Protein AF-A0A538JFB5-F1 (afdb_monomer)

Sequence (116 aa):
MTAVLLQLRTDFRAAGKVPETSKALRSMKTSLDRAVSRLALVRPPAQAASLHRSLVGDVRDYARQVDLVRASVDYGDVGTIASHLREITAPRAINRTLDRLAAKGYEIPVRVAGVR

Secondary structure (DSSP, 8-state):
-HHHHHHHHHHHHH---HHHHHHHHHHHHHHHHHHHHHHHT----GGGHHHHHHHHHHHHHHHHHHHHHHHHHHHT-HHHHHHHHHH--HHHHHHHHHHHHHTTT-------PPP-

Nearest PDB structures (foldseek):
  5abh-assembly2_B  TM=5.391E-01  e=1.363E+00  Bacteroides thetaiotaomicron
  2w67-assembly2_B  TM=4.853E-01  e=1.230E+00  Bacteroides thetaiotaomicron VPI-5482
  2v0o-assembly2_C  TM=2.901E-01  e=3.812E+00  Homo sapiens

Mean predicted aligned error: 8.65 Å

Foldseek 3Di:
DLCLLVVVLVCLVPDLPLPVNLVVLVVVLVVLVVVLVVLVPDDDDPVCPVLSVQLSVLSNVLSVLSVQLSVCSVVSPSVSNVVSSVVNCSQVSNQVSVVVCVVVVDDDPDHRDDHD

Solvent-accessible surface area (backbone atoms only — not comparable to full-atom values): 6414 Å² total; per-residue (Å²): 106,41,62,57,61,53,45,47,59,48,41,66,75,69,45,95,63,48,68,66,50,36,53,52,36,51,54,49,29,53,52,34,51,52,47,32,58,56,53,73,70,56,84,62,58,79,97,42,40,67,53,50,53,49,40,43,48,28,43,48,53,35,27,50,52,40,47,52,34,30,52,26,45,76,70,65,39,65,68,58,31,54,50,49,62,70,65,58,50,30,38,56,48,36,42,52,44,50,51,60,40,42,76,72,72,44,91,66,102,73,80,57,62,46,80,130

pLDDT: mean 76.62, std 13.98, range [35.69, 91.69]

Structure (mmCIF, N/CA/C/O backbone):
data_AF-A0A538JFB5-F1
#
_entry.id   AF-A0A538JFB5-F1
#
loop_
_atom_site.group_PDB
_atom_site.id
_atom_site.type_symbol
_atom_site.label_atom_id
_atom_site.label_alt_id
_atom_site.label_comp_id
_atom_site.label_asym_id
_atom_site.label_entity_id
_atom_site.label_seq_id
_atom_site.pdbx_PDB_ins_code
_atom_site.Cartn_x
_atom_site.Cartn_y
_atom_site.Cartn_z
_atom_site.occupancy
_atom_site.B_iso_or_equiv
_atom_site.auth_seq_id
_atom_site.auth_comp_id
_atom_site.auth_asym_id
_atom_site.auth_atom_id
_atom_site.pdbx_PDB_model_num
ATOM 1 N N . MET A 1 1 ? 8.106 9.862 0.268 1.00 47.78 1 MET A N 1
ATOM 2 C CA . MET A 1 1 ? 7.785 8.542 -0.334 1.00 47.78 1 MET A CA 1
ATOM 3 C C . MET A 1 1 ? 7.210 8.650 -1.752 1.00 47.78 1 MET A C 1
ATOM 5 O O . MET A 1 1 ? 7.496 7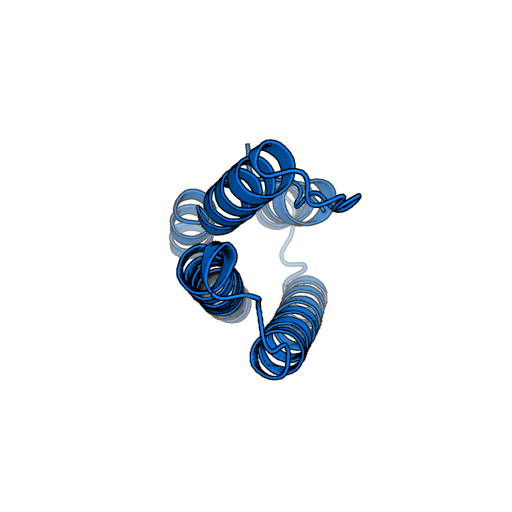.781 -2.559 1.00 47.78 1 MET A O 1
ATOM 9 N N . THR A 1 2 ? 6.509 9.741 -2.099 1.00 46.19 2 THR A N 1
ATOM 10 C CA . THR A 1 2 ? 6.170 10.149 -3.484 1.00 46.19 2 THR A CA 1
ATOM 11 C C . THR A 1 2 ? 7.388 10.254 -4.393 1.00 46.19 2 THR A C 1
ATOM 13 O O . THR A 1 2 ? 7.312 9.868 -5.551 1.00 46.19 2 THR A O 1
ATOM 16 N N . ALA A 1 3 ? 8.513 10.724 -3.846 1.00 54.56 3 ALA A N 1
ATOM 17 C CA . ALA A 1 3 ? 9.763 10.850 -4.581 1.00 54.56 3 ALA A CA 1
ATOM 18 C C . ALA A 1 3 ? 10.204 9.517 -5.192 1.00 54.56 3 ALA A C 1
ATOM 20 O O . ALA A 1 3 ? 10.541 9.506 -6.355 1.00 54.56 3 ALA A O 1
ATOM 21 N N . VAL A 1 4 ? 10.104 8.390 -4.480 1.00 51.28 4 VAL A N 1
ATOM 22 C CA . VAL A 1 4 ? 10.602 7.101 -4.987 1.00 51.28 4 VAL A CA 1
ATOM 23 C C . VAL A 1 4 ? 9.776 6.610 -6.174 1.00 51.28 4 VAL A C 1
ATOM 25 O O . VAL A 1 4 ? 10.355 6.273 -7.188 1.00 51.28 4 VAL A O 1
ATOM 28 N N . LEU A 1 5 ? 8.440 6.628 -6.121 1.00 53.78 5 LEU A N 1
ATOM 29 C CA . LEU A 1 5 ? 7.603 6.153 -7.239 1.00 53.78 5 LEU A CA 1
ATOM 30 C C . LEU A 1 5 ? 7.610 7.107 -8.449 1.00 53.78 5 LEU A C 1
ATOM 32 O O . LEU A 1 5 ? 7.561 6.650 -9.591 1.00 53.78 5 LEU A O 1
ATOM 36 N N . LEU A 1 6 ? 7.718 8.424 -8.225 1.00 56.69 6 LEU A N 1
ATOM 37 C CA . LEU A 1 6 ? 7.916 9.387 -9.317 1.00 56.69 6 LEU A CA 1
ATOM 38 C C . LEU A 1 6 ? 9.316 9.274 -9.929 1.00 56.69 6 LEU A C 1
ATOM 40 O O . LEU A 1 6 ? 9.449 9.317 -11.151 1.00 56.69 6 LEU A O 1
ATOM 44 N N . GLN A 1 7 ? 10.339 9.119 -9.086 1.00 56.50 7 GLN A N 1
ATOM 45 C CA . GLN A 1 7 ? 11.717 8.881 -9.500 1.00 56.50 7 GLN A CA 1
ATOM 46 C C . GLN A 1 7 ? 11.780 7.582 -10.294 1.00 56.50 7 GLN A C 1
ATOM 48 O O . GLN A 1 7 ? 12.292 7.602 -11.392 1.00 56.50 7 GLN A O 1
ATOM 53 N N . LEU A 1 8 ? 11.111 6.516 -9.849 1.00 55.38 8 LEU A N 1
ATOM 54 C CA . LEU A 1 8 ? 10.994 5.251 -10.573 1.00 55.38 8 LEU A CA 1
ATOM 55 C C . LEU A 1 8 ? 10.397 5.429 -11.964 1.00 55.38 8 LEU A C 1
ATOM 57 O O . LEU A 1 8 ? 10.983 4.982 -12.940 1.00 55.38 8 LEU A O 1
ATOM 61 N N . ARG A 1 9 ? 9.270 6.139 -12.089 1.00 57.53 9 ARG A N 1
ATOM 62 C CA . ARG A 1 9 ? 8.683 6.453 -13.404 1.00 57.53 9 ARG A CA 1
ATOM 63 C C . ARG A 1 9 ? 9.665 7.207 -14.311 1.00 57.53 9 ARG A C 1
ATOM 65 O O . ARG A 1 9 ? 9.636 7.037 -15.528 1.00 57.53 9 ARG A O 1
ATOM 72 N N . THR A 1 10 ? 10.486 8.068 -13.721 1.00 57.12 10 THR A N 1
ATOM 73 C CA . THR A 1 10 ? 11.447 8.921 -14.431 1.00 57.12 10 THR A CA 1
ATOM 74 C C . THR A 1 10 ? 12.706 8.138 -14.812 1.00 57.12 10 THR A C 1
ATOM 76 O O . THR A 1 10 ? 13.126 8.202 -15.961 1.00 57.12 10 THR A O 1
ATOM 79 N N . ASP A 1 11 ? 13.227 7.316 -13.905 1.00 53.72 11 ASP A N 1
ATOM 80 C CA . ASP A 1 11 ? 14.371 6.427 -14.083 1.00 53.72 11 ASP A CA 1
ATOM 81 C C . ASP A 1 11 ? 14.050 5.330 -15.110 1.00 53.72 11 ASP A C 1
ATOM 83 O O . ASP A 1 11 ? 14.873 5.072 -15.980 1.00 53.72 11 ASP A O 1
ATOM 87 N N . PHE A 1 12 ? 12.830 4.772 -15.113 1.00 56.06 12 PHE A N 1
ATOM 88 C CA . PHE A 1 12 ? 12.371 3.840 -16.157 1.00 56.06 12 PHE A CA 1
ATOM 89 C C . PHE A 1 12 ? 12.277 4.478 -17.537 1.00 56.06 12 PHE A C 1
ATOM 91 O O . PHE A 1 12 ? 12.574 3.828 -18.536 1.00 56.06 12 PHE A O 1
ATOM 98 N N . ARG A 1 13 ? 11.866 5.749 -17.607 1.00 52.69 13 ARG A N 1
ATOM 99 C CA . ARG A 1 13 ? 11.909 6.510 -18.860 1.00 52.69 13 ARG A CA 1
ATOM 100 C C . ARG A 1 13 ? 13.339 6.815 -19.305 1.00 52.69 13 ARG A C 1
ATOM 102 O O . ARG A 1 13 ? 13.541 7.031 -20.494 1.00 52.69 13 ARG A O 1
ATOM 109 N N . ALA A 1 14 ? 14.289 6.882 -18.372 1.00 46.28 14 ALA A N 1
ATOM 110 C CA . ALA A 1 14 ? 15.628 7.403 -18.616 1.00 46.28 14 ALA A CA 1
ATOM 111 C C . ALA A 1 14 ? 16.699 6.326 -18.844 1.00 46.28 14 ALA A C 1
ATOM 113 O O . ALA A 1 14 ? 17.627 6.569 -19.608 1.00 46.28 14 ALA A O 1
ATOM 114 N N . ALA A 1 15 ? 16.638 5.164 -18.191 1.00 41.94 15 ALA A N 1
ATOM 115 C CA . ALA A 1 15 ? 17.740 4.208 -18.239 1.00 41.94 15 ALA A CA 1
ATOM 116 C C . ALA A 1 15 ? 17.345 2.844 -17.669 1.00 41.94 15 ALA A C 1
ATOM 118 O O . ALA A 1 15 ? 16.700 2.760 -16.630 1.00 41.94 15 ALA A O 1
ATOM 119 N N . GLY A 1 16 ? 17.862 1.767 -18.257 1.00 47.78 16 GLY A N 1
ATOM 120 C CA . GLY A 1 16 ? 17.912 0.434 -17.656 1.00 47.78 16 GLY A CA 1
ATOM 121 C C . GLY A 1 16 ? 18.751 0.352 -16.366 1.00 47.78 16 GLY A C 1
ATOM 122 O O . GLY A 1 16 ? 19.660 -0.465 -16.271 1.00 47.78 16 GLY A O 1
ATOM 123 N N . LYS A 1 17 ? 18.440 1.154 -15.337 1.00 52.50 17 LYS A N 1
ATOM 124 C CA . LYS A 1 17 ? 18.922 1.013 -13.950 1.00 52.50 17 LYS A CA 1
ATOM 125 C C . LYS A 1 17 ? 17.948 0.143 -13.141 1.00 52.50 17 LYS A C 1
ATOM 127 O O . LYS A 1 17 ? 17.408 0.523 -12.104 1.00 52.50 17 LYS A O 1
ATOM 132 N N . VAL A 1 18 ? 17.717 -1.053 -13.669 1.00 56.06 18 VAL A N 1
ATOM 133 C CA . VAL A 1 18 ? 16.822 -2.098 -13.146 1.00 56.06 18 VAL A CA 1
ATOM 134 C C . VAL A 1 18 ? 17.254 -2.658 -11.768 1.00 56.06 18 VAL A C 1
ATOM 136 O O . VAL A 1 18 ? 16.383 -2.845 -10.912 1.00 56.06 18 VAL A O 1
ATOM 139 N N . PRO A 1 19 ? 18.557 -2.873 -11.464 1.00 60.88 19 PRO A N 1
ATOM 140 C CA . PRO A 1 19 ? 18.952 -3.587 -10.241 1.00 60.88 19 PRO A CA 1
ATOM 141 C C . PRO A 1 19 ? 18.695 -2.821 -8.935 1.00 60.88 19 PRO A C 1
ATOM 143 O O . PRO A 1 19 ? 18.195 -3.389 -7.960 1.00 60.88 19 PRO A O 1
ATOM 146 N N . GLU A 1 20 ? 19.019 -1.524 -8.894 1.00 66.81 20 GLU A N 1
ATOM 147 C CA . GLU A 1 20 ? 18.851 -0.710 -7.680 1.00 66.81 20 GLU A CA 1
ATOM 148 C C . GLU A 1 20 ? 17.374 -0.490 -7.346 1.00 66.81 20 GLU A C 1
ATOM 150 O O . GLU A 1 20 ? 16.972 -0.543 -6.181 1.00 66.81 20 GLU A O 1
ATOM 155 N N . THR A 1 21 ? 16.551 -0.353 -8.385 1.00 72.25 21 THR A N 1
ATOM 156 C CA . THR A 1 21 ? 15.102 -0.237 -8.265 1.00 72.25 21 THR A CA 1
ATOM 157 C C . THR A 1 21 ? 14.480 -1.478 -7.627 1.00 72.25 21 THR A C 1
ATOM 159 O O . THR A 1 21 ? 13.722 -1.368 -6.660 1.00 72.25 21 THR A O 1
ATOM 162 N N . SER A 1 22 ? 14.806 -2.669 -8.137 1.00 78.75 22 SER A N 1
ATOM 163 C CA . SER A 1 22 ? 14.271 -3.924 -7.600 1.00 78.75 22 SER A CA 1
ATOM 164 C C . SER A 1 22 ? 14.628 -4.106 -6.124 1.00 78.75 22 SER A C 1
ATOM 166 O O . SER A 1 22 ? 13.774 -4.444 -5.293 1.00 78.75 22 SER A O 1
ATOM 168 N N . LYS A 1 23 ? 15.879 -3.793 -5.762 1.00 79.56 23 LYS A N 1
ATOM 169 C CA . LYS A 1 23 ? 16.356 -3.828 -4.374 1.00 79.56 23 LYS A CA 1
ATOM 170 C C . LYS A 1 23 ? 15.574 -2.863 -3.477 1.00 79.56 23 LYS A C 1
ATOM 172 O O . LYS A 1 23 ? 15.160 -3.256 -2.384 1.00 79.56 23 LYS A O 1
ATOM 177 N N . ALA A 1 24 ? 15.335 -1.632 -3.929 1.00 78.38 24 ALA A N 1
ATOM 178 C CA . ALA A 1 24 ? 14.558 -0.647 -3.178 1.00 78.38 24 ALA A CA 1
ATOM 179 C C . ALA A 1 24 ? 13.105 -1.106 -2.952 1.00 78.38 24 ALA A C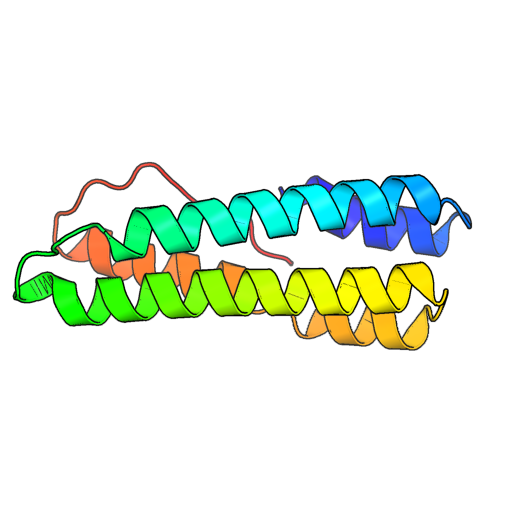 1
ATOM 181 O O . ALA A 1 24 ? 12.613 -1.066 -1.820 1.00 78.38 24 ALA A O 1
ATOM 182 N N . LEU A 1 25 ? 12.443 -1.622 -3.994 1.00 83.88 25 LEU A N 1
ATOM 183 C CA . LEU A 1 25 ? 11.076 -2.149 -3.906 1.00 83.88 25 LEU A CA 1
ATOM 184 C C . LEU A 1 25 ? 10.990 -3.369 -2.975 1.00 83.88 25 LEU A C 1
ATOM 186 O O . LEU A 1 25 ? 10.060 -3.478 -2.174 1.00 83.88 25 LEU A O 1
ATOM 190 N N . ARG A 1 26 ? 11.998 -4.249 -2.990 1.00 86.88 26 ARG A N 1
ATOM 191 C CA . ARG A 1 26 ? 12.098 -5.391 -2.065 1.00 86.88 26 ARG A CA 1
ATOM 192 C C . ARG A 1 26 ? 12.216 -4.950 -0.600 1.00 86.88 26 ARG A C 1
ATOM 194 O O . ARG A 1 26 ? 11.522 -5.490 0.268 1.00 86.88 26 ARG A O 1
ATOM 201 N N . SER A 1 27 ? 13.057 -3.955 -0.313 1.00 81.56 27 SER A N 1
ATOM 202 C CA . SER A 1 27 ? 13.168 -3.363 1.031 1.00 81.56 27 SER A CA 1
ATOM 203 C C . SER A 1 27 ? 11.863 -2.701 1.481 1.00 81.56 27 SER A C 1
ATOM 205 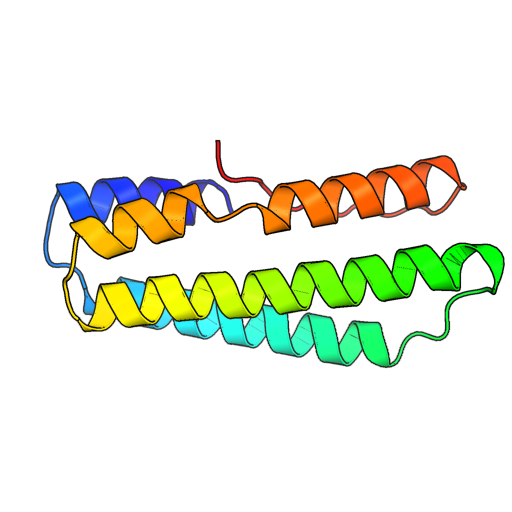O O . SER A 1 27 ? 11.463 -2.833 2.643 1.00 81.56 27 SER A O 1
ATOM 207 N N . MET A 1 28 ? 11.162 -2.034 0.562 1.00 81.88 28 MET A N 1
ATOM 208 C CA . MET A 1 28 ? 9.863 -1.423 0.834 1.00 81.88 28 MET A CA 1
ATOM 209 C C . MET A 1 28 ? 8.803 -2.472 1.179 1.00 81.88 28 MET A C 1
ATOM 211 O O . MET A 1 28 ? 8.161 -2.350 2.222 1.00 81.88 28 MET A O 1
ATOM 215 N N . LYS A 1 29 ? 8.675 -3.537 0.377 1.00 87.88 29 LYS A N 1
ATOM 216 C CA . LYS A 1 29 ? 7.788 -4.673 0.674 1.00 87.88 29 LYS A CA 1
ATOM 217 C C . LYS A 1 29 ? 8.072 -5.250 2.059 1.00 87.88 29 LYS A C 1
ATOM 219 O O . LYS A 1 29 ? 7.159 -5.400 2.858 1.00 87.88 29 LYS A O 1
ATOM 224 N N . THR A 1 30 ? 9.344 -5.489 2.379 1.00 86.06 30 THR A N 1
ATOM 225 C CA . THR A 1 30 ? 9.751 -6.031 3.688 1.00 86.06 30 THR A CA 1
ATOM 226 C C . THR A 1 30 ? 9.321 -5.119 4.841 1.00 86.06 30 THR A C 1
ATOM 228 O O . THR A 1 30 ? 8.883 -5.590 5.891 1.00 86.06 30 THR A O 1
ATOM 231 N N . SER A 1 31 ? 9.425 -3.802 4.658 1.00 82.75 31 SER A N 1
ATOM 232 C CA . SER A 1 31 ? 8.990 -2.818 5.654 1.00 82.75 31 SER A CA 1
ATOM 233 C C . SER A 1 31 ? 7.469 -2.815 5.828 1.00 82.75 31 SER A C 1
ATOM 235 O O . SER A 1 31 ? 6.988 -2.755 6.960 1.00 82.75 31 SER A O 1
ATOM 237 N N . LEU A 1 32 ? 6.717 -2.942 4.730 1.00 85.38 32 LEU A N 1
ATOM 238 C CA . LEU A 1 32 ? 5.257 -3.061 4.750 1.00 85.38 32 LEU A CA 1
ATOM 239 C C . LEU A 1 32 ? 4.808 -4.371 5.410 1.00 85.38 32 LEU A C 1
ATOM 241 O O . LEU A 1 32 ? 3.959 -4.331 6.292 1.00 85.38 32 LEU A O 1
ATOM 245 N N . ASP A 1 33 ? 5.431 -5.503 5.079 1.00 89.94 33 ASP A N 1
ATOM 246 C CA . ASP A 1 33 ? 5.142 -6.803 5.697 1.00 89.94 33 ASP A CA 1
ATOM 247 C C . ASP A 1 33 ? 5.380 -6.756 7.217 1.00 89.94 33 ASP A C 1
ATOM 249 O O . ASP A 1 33 ? 4.545 -7.201 8.006 1.00 89.94 33 ASP A O 1
ATOM 253 N N . ARG A 1 34 ? 6.479 -6.127 7.662 1.00 88.94 34 ARG A N 1
ATOM 254 C CA . ARG A 1 34 ? 6.734 -5.890 9.094 1.00 88.94 34 ARG A CA 1
ATOM 255 C C . ARG A 1 34 ? 5.674 -4.993 9.732 1.00 88.94 34 ARG A C 1
ATOM 257 O O . ARG A 1 34 ? 5.279 -5.251 10.868 1.00 88.94 34 ARG A O 1
ATOM 264 N N . ALA A 1 35 ? 5.222 -3.950 9.036 1.00 84.19 35 ALA A N 1
ATOM 265 C CA . ALA A 1 35 ? 4.160 -3.075 9.525 1.00 84.19 35 ALA A CA 1
ATOM 266 C C . ALA A 1 35 ? 2.830 -3.830 9.669 1.00 84.19 35 ALA A C 1
ATOM 268 O O . ALA A 1 35 ? 2.188 -3.705 10.707 1.00 84.19 35 ALA A O 1
ATOM 269 N N . VAL A 1 36 ? 2.459 -4.670 8.694 1.00 90.19 36 VAL A N 1
ATOM 270 C CA . VAL A 1 36 ? 1.277 -5.550 8.760 1.00 90.19 36 VAL A CA 1
ATOM 271 C C . VAL A 1 36 ? 1.359 -6.468 9.973 1.00 90.19 36 VAL A C 1
ATOM 273 O O . VAL A 1 36 ? 0.412 -6.518 10.753 1.00 90.19 36 VAL A O 1
ATOM 276 N N . SER A 1 37 ? 2.488 -7.154 10.170 1.00 89.75 37 SER A N 1
ATOM 277 C CA . SER A 1 37 ? 2.670 -8.059 11.310 1.00 89.75 37 SER A CA 1
ATOM 278 C C . SER A 1 37 ? 2.568 -7.329 12.646 1.00 89.75 37 SER A C 1
ATOM 280 O O . SER A 1 37 ? 1.922 -7.821 13.563 1.00 89.75 37 SER A O 1
ATOM 282 N N . ARG A 1 38 ? 3.153 -6.129 12.760 1.00 88.62 38 ARG A N 1
ATOM 283 C CA . ARG A 1 38 ? 3.049 -5.310 13.978 1.00 88.62 38 ARG A CA 1
ATOM 284 C C . ARG A 1 38 ? 1.625 -4.829 14.227 1.00 88.62 38 ARG A C 1
ATOM 286 O O . ARG A 1 38 ? 1.153 -4.920 15.353 1.00 88.62 38 ARG A O 1
ATOM 293 N N . LEU A 1 39 ? 0.940 -4.342 13.192 1.00 85.88 39 LEU A N 1
ATOM 294 C CA . LEU A 1 39 ? -0.446 -3.895 13.305 1.00 85.88 39 LEU A CA 1
ATOM 295 C C . LEU A 1 39 ? -1.364 -5.056 13.696 1.00 85.88 39 LEU A C 1
ATOM 297 O O . LEU A 1 39 ? -2.182 -4.879 14.583 1.00 85.88 39 LEU A O 1
ATOM 301 N N . ALA A 1 40 ? -1.176 -6.249 13.130 1.00 87.62 40 ALA A N 1
ATOM 302 C CA . ALA A 1 40 ? -1.987 -7.425 13.447 1.00 87.62 40 ALA A CA 1
ATOM 303 C C . ALA A 1 40 ? -1.903 -7.875 14.921 1.00 87.62 40 ALA A C 1
ATOM 305 O O . ALA A 1 40 ? -2.797 -8.573 15.392 1.00 87.62 40 ALA A O 1
ATOM 306 N N . LEU A 1 41 ? -0.851 -7.483 15.650 1.00 91.25 41 LEU A N 1
ATOM 307 C CA . LEU A 1 41 ? -0.703 -7.754 17.085 1.00 91.25 41 LEU A CA 1
ATOM 308 C C . LEU A 1 41 ? -1.415 -6.721 17.969 1.00 91.25 41 LEU A C 1
ATOM 310 O O . LEU A 1 41 ? -1.612 -6.962 19.162 1.00 91.25 41 LEU A O 1
ATOM 314 N N . VAL A 1 42 ? -1.796 -5.570 17.414 1.00 88.12 42 VAL A N 1
ATOM 315 C CA . VAL A 1 42 ? -2.513 -4.533 18.156 1.00 88.12 42 VAL A CA 1
ATOM 316 C C . VAL A 1 42 ? -3.938 -5.012 18.409 1.00 88.12 42 VAL A C 1
ATOM 318 O O . VAL A 1 42 ? -4.646 -5.417 17.492 1.00 88.12 42 VAL A O 1
ATOM 321 N N . ARG A 1 43 ? -4.385 -4.929 19.664 1.00 89.31 43 ARG A N 1
ATOM 322 C CA . ARG A 1 43 ? -5.789 -5.144 20.029 1.00 89.31 43 ARG A CA 1
ATOM 323 C C . ARG A 1 43 ? -6.512 -3.795 20.037 1.00 89.31 43 ARG A C 1
ATOM 325 O O . ARG A 1 43 ? -6.357 -3.047 21.002 1.00 89.31 43 ARG A O 1
ATOM 332 N N . PRO A 1 44 ? -7.262 -3.440 18.979 1.00 86.12 44 PRO A N 1
ATOM 333 C CA . PRO A 1 44 ? -7.981 -2.177 18.947 1.00 86.12 44 PRO A CA 1
ATOM 334 C C . PRO A 1 44 ? -9.186 -2.214 19.902 1.00 86.12 44 PRO A C 1
ATOM 336 O O . PRO A 1 44 ? -9.809 -3.268 20.062 1.00 86.12 44 PRO A O 1
ATOM 339 N N . PRO A 1 45 ? -9.589 -1.069 20.478 1.00 86.50 45 PRO A N 1
ATOM 340 C CA . PRO A 1 45 ? -10.886 -0.958 21.139 1.00 86.50 45 PRO A CA 1
ATOM 341 C C . PRO A 1 45 ? -12.020 -1.26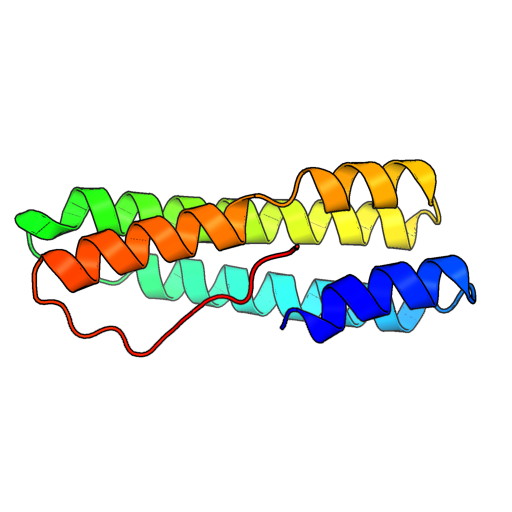5 20.146 1.00 86.50 45 PRO A C 1
ATOM 343 O O . PRO A 1 45 ? -11.888 -1.016 18.943 1.00 86.50 45 PRO A O 1
ATOM 346 N N . ALA A 1 46 ? -13.153 -1.781 20.637 1.00 88.69 46 ALA A N 1
ATOM 347 C CA . ALA A 1 46 ? -14.250 -2.290 19.800 1.00 88.69 46 ALA A CA 1
ATOM 348 C C . ALA A 1 46 ? -14.707 -1.288 18.718 1.00 88.69 46 ALA A C 1
ATOM 350 O O . ALA A 1 46 ? -14.872 -1.647 17.551 1.00 88.69 46 ALA A O 1
ATOM 351 N N . GLN A 1 47 ? -14.793 -0.004 19.075 1.00 85.50 47 GLN A N 1
ATOM 352 C CA . GLN A 1 47 ? -15.176 1.102 18.185 1.00 85.50 47 GLN A CA 1
ATOM 353 C C . GLN A 1 47 ? -14.215 1.366 17.006 1.00 85.50 47 GLN A C 1
ATOM 355 O O . GLN A 1 47 ? -14.595 2.030 16.031 1.00 85.50 47 GLN A O 1
ATOM 360 N N . ALA A 1 48 ? -12.979 0.863 17.092 1.00 87.00 48 ALA A N 1
ATOM 361 C CA . ALA A 1 48 ? -11.928 0.997 16.086 1.00 87.00 48 ALA A CA 1
ATOM 362 C C . ALA A 1 48 ? -11.578 -0.336 15.403 1.00 87.00 48 ALA A C 1
ATOM 364 O O . ALA A 1 48 ? -10.840 -0.330 14.421 1.00 87.00 48 ALA A O 1
ATOM 365 N N . ALA A 1 49 ? -12.126 -1.473 15.849 1.00 88.94 49 ALA A N 1
ATOM 366 C CA . ALA A 1 49 ? -11.759 -2.799 15.343 1.00 88.94 49 ALA A CA 1
ATOM 367 C C . ALA A 1 49 ? -11.992 -2.976 13.832 1.00 88.94 49 ALA A C 1
ATOM 369 O O . ALA A 1 49 ? -11.186 -3.598 13.140 1.00 88.94 49 ALA A O 1
ATOM 370 N N . SER A 1 50 ? -13.074 -2.407 13.293 1.00 90.25 50 SER A N 1
ATOM 371 C CA . SER A 1 50 ? -13.351 -2.433 11.848 1.00 90.25 50 SER A CA 1
ATOM 372 C C . SER A 1 50 ? -12.341 -1.598 11.044 1.00 90.25 50 SER A C 1
ATOM 374 O O . SER A 1 50 ? -11.791 -2.065 10.044 1.00 90.25 50 SER A O 1
ATOM 376 N N . LEU A 1 51 ? -12.027 -0.390 11.523 1.00 88.12 51 LEU A N 1
ATOM 377 C CA . LEU A 1 51 ? -11.051 0.499 10.883 1.00 88.12 51 LEU A CA 1
ATOM 378 C C . LEU A 1 51 ? -9.634 -0.064 10.971 1.00 88.12 51 LEU A C 1
ATOM 380 O O . LEU A 1 51 ? -8.891 -0.001 10.001 1.00 88.12 51 LEU A O 1
ATOM 384 N N . HIS A 1 52 ? -9.279 -0.675 12.098 1.00 88.50 52 HIS A N 1
ATOM 385 C CA . HIS A 1 52 ? -8.000 -1.344 12.272 1.00 88.50 52 HIS A CA 1
ATOM 386 C C . HIS A 1 52 ? -7.833 -2.516 11.295 1.00 88.50 52 HIS A C 1
ATOM 388 O O . HIS A 1 52 ? -6.817 -2.600 10.612 1.00 88.50 52 HIS A O 1
ATOM 394 N N . ARG A 1 53 ? -8.846 -3.385 11.158 1.00 90.75 53 ARG A N 1
ATOM 395 C CA . ARG A 1 53 ? -8.821 -4.469 10.159 1.00 90.75 53 ARG A CA 1
ATOM 396 C C . ARG A 1 53 ? -8.699 -3.934 8.732 1.00 90.75 53 ARG A C 1
ATOM 398 O O . ARG A 1 53 ? -7.935 -4.493 7.952 1.00 90.75 53 ARG A O 1
ATOM 405 N N . SER A 1 54 ? -9.401 -2.842 8.422 1.00 89.75 54 SER A N 1
ATOM 406 C CA . SER A 1 54 ? -9.296 -2.170 7.118 1.00 89.75 54 SER A CA 1
ATOM 407 C C . SER A 1 54 ? -7.877 -1.655 6.877 1.00 89.75 54 SER A C 1
ATOM 409 O O . SER A 1 54 ? -7.297 -1.949 5.843 1.00 89.75 54 SER A O 1
ATOM 411 N N . LEU A 1 55 ? -7.266 -0.996 7.869 1.00 87.06 55 LEU A N 1
ATOM 412 C CA . LEU A 1 55 ? -5.890 -0.504 7.787 1.00 87.06 55 LEU A CA 1
ATOM 413 C C . LEU A 1 55 ? -4.890 -1.641 7.544 1.00 87.06 55 LEU A C 1
ATOM 415 O O . LEU A 1 55 ? -4.019 -1.524 6.688 1.00 87.06 55 LEU A O 1
ATOM 419 N N . VAL A 1 56 ? -5.014 -2.751 8.278 1.00 90.50 56 VAL A N 1
ATOM 420 C CA . VAL A 1 56 ? -4.166 -3.940 8.081 1.00 90.50 56 VAL A CA 1
ATOM 421 C C . VAL A 1 56 ? -4.326 -4.496 6.662 1.00 90.50 56 VAL A C 1
ATOM 423 O O . VAL A 1 56 ? -3.327 -4.850 6.033 1.00 90.50 56 VAL A O 1
ATOM 426 N N . GLY A 1 57 ? -5.561 -4.548 6.152 1.00 90.69 57 GLY A N 1
ATOM 427 C CA . GLY A 1 57 ? -5.864 -4.941 4.774 1.00 90.69 57 GLY A CA 1
ATOM 428 C C . GLY A 1 57 ? -5.212 -4.015 3.749 1.00 90.69 57 GLY A C 1
ATOM 429 O O . GLY A 1 57 ? -4.451 -4.485 2.907 1.00 90.69 57 GLY A O 1
ATOM 430 N N . ASP A 1 58 ? -5.409 -2.704 3.891 1.00 88.69 58 ASP A N 1
ATOM 431 C CA . ASP A 1 58 ? -4.877 -1.690 2.978 1.00 88.69 58 ASP A CA 1
ATOM 432 C C . ASP A 1 58 ? -3.336 -1.735 2.905 1.00 88.69 58 ASP A C 1
ATOM 434 O O . ASP A 1 58 ? -2.747 -1.632 1.827 1.00 88.69 58 ASP A O 1
ATOM 438 N N . VAL A 1 59 ? -2.652 -1.926 4.042 1.00 85.94 59 VAL A N 1
ATOM 439 C CA . VAL A 1 59 ? -1.181 -2.042 4.078 1.00 85.94 59 VAL A CA 1
ATOM 440 C C . VAL A 1 59 ? -0.710 -3.352 3.433 1.00 85.94 59 VAL A C 1
ATOM 442 O O . VAL A 1 59 ? 0.303 -3.358 2.729 1.00 85.94 59 VAL A O 1
ATOM 445 N N . ARG A 1 60 ? -1.445 -4.457 3.617 1.00 91.69 60 ARG A N 1
ATOM 446 C CA . ARG A 1 60 ? -1.142 -5.744 2.971 1.00 91.69 60 ARG A CA 1
ATOM 447 C C . ARG A 1 60 ? -1.323 -5.671 1.456 1.00 91.69 60 ARG A C 1
ATOM 449 O O . ARG A 1 60 ? -0.479 -6.175 0.716 1.00 91.69 60 ARG A O 1
ATOM 456 N N . ASP A 1 61 ? -2.384 -5.023 0.994 1.00 90.31 61 ASP A N 1
ATOM 457 C CA . ASP A 1 61 ? -2.613 -4.805 -0.432 1.00 90.31 61 ASP A CA 1
ATOM 458 C C . ASP A 1 61 ? -1.530 -3.909 -1.031 1.00 90.31 61 ASP A C 1
ATOM 460 O O . ASP A 1 61 ? -1.044 -4.187 -2.129 1.00 90.31 61 ASP A O 1
ATOM 464 N N . TYR A 1 62 ? -1.055 -2.909 -0.281 1.00 86.44 62 TYR A N 1
ATOM 465 C CA . TYR A 1 62 ? 0.076 -2.106 -0.730 1.00 86.44 62 TYR A CA 1
A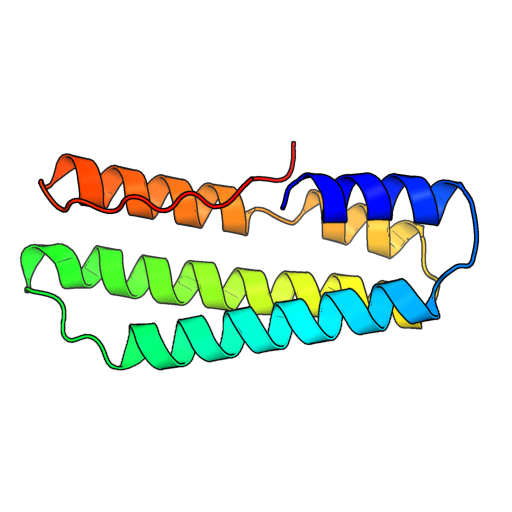TOM 466 C C . TYR A 1 62 ? 1.349 -2.942 -0.905 1.00 86.44 62 TYR A C 1
ATOM 468 O O . TYR A 1 62 ? 2.040 -2.810 -1.915 1.00 86.44 62 TYR A O 1
ATOM 476 N N . ALA A 1 63 ? 1.649 -3.833 0.046 1.00 88.00 63 ALA A N 1
ATOM 477 C CA . ALA A 1 63 ? 2.800 -4.729 -0.050 1.00 88.00 63 ALA A CA 1
ATOM 478 C C . ALA A 1 63 ? 2.723 -5.621 -1.301 1.00 88.00 63 ALA A C 1
ATOM 480 O O . ALA A 1 63 ? 3.729 -5.797 -1.990 1.00 88.00 63 ALA A O 1
ATOM 481 N N . ARG A 1 64 ? 1.523 -6.122 -1.634 1.00 90.25 64 ARG A N 1
ATOM 482 C CA . ARG A 1 64 ? 1.277 -6.900 -2.859 1.00 90.25 64 ARG A CA 1
ATOM 483 C C . ARG A 1 64 ? 1.504 -6.062 -4.120 1.00 90.25 64 ARG A C 1
ATOM 485 O O . ARG A 1 64 ? 2.199 -6.513 -5.022 1.00 90.25 64 ARG A O 1
ATOM 492 N N . GLN A 1 65 ? 0.963 -4.845 -4.175 1.00 87.56 65 GLN A N 1
ATOM 493 C CA . GLN A 1 65 ? 1.132 -3.940 -5.321 1.00 87.56 65 GLN A CA 1
ATOM 494 C C . GLN A 1 65 ? 2.607 -3.581 -5.560 1.00 87.56 65 GLN A C 1
ATOM 496 O O . GLN A 1 65 ? 3.070 -3.595 -6.698 1.00 87.56 65 GLN A O 1
ATOM 501 N N . VAL A 1 66 ? 3.372 -3.317 -4.495 1.00 85.44 66 VAL A N 1
ATOM 502 C CA . VAL A 1 66 ? 4.821 -3.065 -4.586 1.00 85.44 66 VAL A CA 1
ATOM 503 C C . VAL A 1 66 ? 5.569 -4.282 -5.139 1.00 85.44 66 VAL A C 1
ATOM 505 O O . VAL A 1 66 ? 6.491 -4.118 -5.938 1.00 85.44 66 VAL A O 1
ATOM 508 N N . ASP A 1 67 ? 5.174 -5.497 -4.751 1.00 89.06 67 ASP A N 1
ATOM 509 C CA . ASP A 1 67 ? 5.794 -6.724 -5.259 1.00 89.06 67 ASP A CA 1
ATOM 510 C C . ASP A 1 67 ? 5.483 -6.976 -6.740 1.00 89.06 67 ASP A C 1
ATOM 512 O O . ASP A 1 67 ? 6.371 -7.390 -7.481 1.00 89.06 67 ASP A O 1
ATOM 516 N N . LEU A 1 68 ? 4.264 -6.656 -7.193 1.00 88.69 68 LEU A N 1
ATOM 517 C CA . LEU A 1 68 ? 3.894 -6.713 -8.613 1.00 88.69 68 LEU A CA 1
ATOM 518 C C . LEU A 1 68 ? 4.729 -5.742 -9.449 1.00 88.69 68 LEU A C 1
ATOM 520 O O . LEU A 1 68 ? 5.280 -6.137 -10.473 1.00 88.69 68 LEU A O 1
ATOM 524 N N . VAL A 1 69 ? 4.892 -4.496 -8.988 1.00 84.69 69 VAL A N 1
ATOM 525 C CA . VAL A 1 69 ? 5.775 -3.529 -9.658 1.00 84.69 69 VAL A CA 1
ATOM 526 C C . VAL A 1 69 ? 7.202 -4.063 -9.703 1.00 84.69 69 VAL A C 1
ATOM 528 O O . VAL A 1 69 ? 7.805 -4.051 -10.770 1.00 84.69 69 VAL A O 1
ATOM 531 N N . ARG A 1 70 ? 7.732 -4.582 -8.586 1.00 86.94 70 ARG A N 1
ATOM 532 C CA . ARG A 1 70 ? 9.078 -5.176 -8.535 1.00 86.94 70 ARG A CA 1
ATOM 533 C C . ARG A 1 70 ? 9.235 -6.319 -9.533 1.00 86.94 70 ARG A C 1
ATOM 535 O O . ARG A 1 70 ? 10.243 -6.363 -10.224 1.00 86.94 70 ARG A O 1
ATOM 542 N N . ALA A 1 71 ? 8.265 -7.225 -9.616 1.00 86.44 71 ALA A N 1
ATOM 543 C CA . ALA A 1 71 ? 8.308 -8.324 -10.572 1.00 8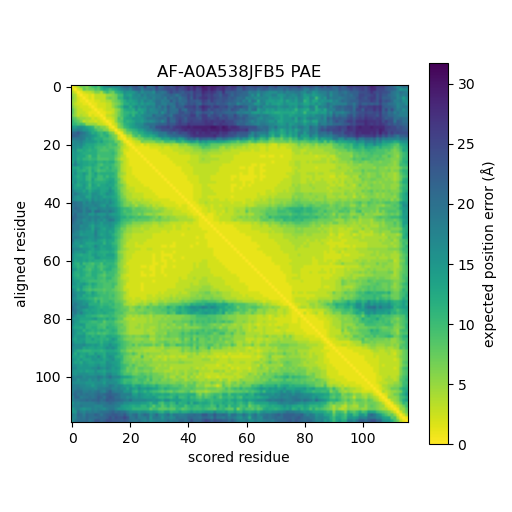6.44 71 ALA A CA 1
ATOM 544 C C . ALA A 1 71 ? 8.369 -7.795 -12.012 1.00 86.44 71 ALA A C 1
ATOM 546 O O . ALA A 1 71 ? 9.204 -8.241 -12.791 1.00 86.44 71 ALA A O 1
ATOM 547 N N . SER A 1 72 ? 7.560 -6.789 -12.350 1.00 82.88 72 SER A N 1
ATOM 548 C CA . SER A 1 72 ? 7.604 -6.160 -13.674 1.00 82.88 72 SER A CA 1
ATOM 549 C C . SER A 1 72 ? 8.923 -5.429 -13.942 1.00 82.88 72 SER A C 1
ATOM 551 O O . SER A 1 72 ? 9.409 -5.461 -15.069 1.00 82.88 72 SER A O 1
ATOM 553 N N . VAL A 1 73 ? 9.533 -4.826 -12.912 1.00 80.38 73 VAL A N 1
ATOM 554 C CA . VAL A 1 73 ? 10.896 -4.278 -12.986 1.00 80.38 73 VAL A CA 1
ATOM 555 C C . VAL A 1 73 ? 11.904 -5.368 -13.322 1.00 80.38 73 VAL A C 1
ATOM 557 O O . VAL A 1 73 ? 12.680 -5.192 -14.255 1.00 80.38 73 VAL A O 1
ATOM 560 N N . ASP A 1 74 ? 11.894 -6.472 -12.574 1.00 82.31 74 ASP A N 1
ATOM 561 C CA . ASP A 1 74 ? 12.836 -7.580 -12.754 1.00 82.31 74 ASP A CA 1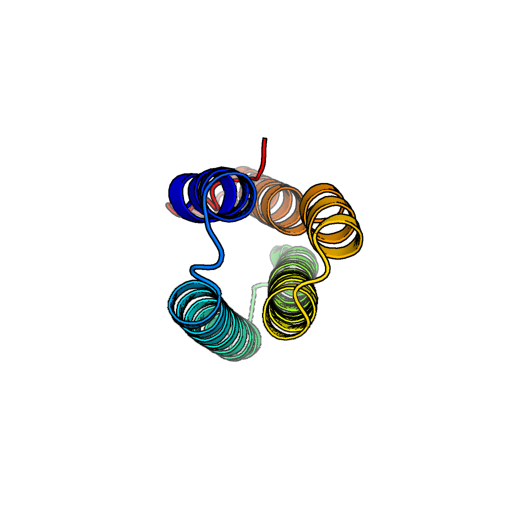
ATOM 562 C C . ASP A 1 74 ? 12.735 -8.178 -14.169 1.00 82.31 74 ASP A C 1
ATOM 564 O O . ASP A 1 74 ? 13.747 -8.577 -14.740 1.00 82.31 74 ASP A O 1
ATOM 568 N N . TYR A 1 75 ? 11.532 -8.180 -14.752 1.00 81.31 75 TYR A N 1
ATOM 569 C CA . TYR A 1 75 ? 11.274 -8.608 -16.130 1.00 81.31 75 TYR A CA 1
ATOM 570 C C . TYR A 1 75 ? 11.593 -7.554 -17.204 1.00 81.31 75 TYR A C 1
ATOM 572 O O . TYR A 1 75 ? 11.690 -7.901 -18.379 1.00 81.31 75 TYR A O 1
ATOM 580 N N . GLY A 1 76 ? 11.744 -6.278 -16.841 1.00 75.19 76 GLY A N 1
ATOM 581 C CA . GLY A 1 76 ? 11.996 -5.188 -17.791 1.00 75.19 76 GLY A CA 1
ATOM 582 C C . GLY A 1 76 ? 10.787 -4.767 -18.641 1.00 75.19 76 GLY A C 1
ATOM 583 O O . GLY A 1 76 ? 10.965 -4.077 -19.644 1.00 75.19 76 GLY A O 1
ATOM 584 N N . ASP A 1 77 ? 9.561 -5.141 -18.262 1.00 76.31 77 ASP A N 1
ATOM 585 C CA . ASP A 1 77 ? 8.344 -4.808 -19.016 1.00 76.31 77 ASP A CA 1
ATOM 586 C C . ASP A 1 77 ? 7.788 -3.432 -18.619 1.00 76.31 77 ASP A C 1
ATOM 588 O O . ASP A 1 77 ? 7.000 -3.282 -17.681 1.00 76.31 77 ASP A O 1
ATOM 592 N N . VAL A 1 78 ? 8.181 -2.407 -19.375 1.00 71.75 78 VAL A N 1
ATOM 593 C CA . VAL A 1 78 ? 7.777 -1.010 -19.151 1.00 71.75 78 VAL A CA 1
ATOM 594 C C . VAL A 1 78 ? 6.259 -0.803 -19.247 1.00 71.75 78 VAL A C 1
ATOM 596 O O . VAL A 1 78 ? 5.711 0.017 -18.503 1.00 71.75 78 VAL A O 1
ATOM 599 N N . GLY A 1 79 ? 5.566 -1.536 -20.126 1.00 71.06 79 GLY A N 1
ATOM 600 C CA . GLY A 1 79 ? 4.115 -1.420 -20.296 1.00 71.06 79 GLY A CA 1
ATOM 601 C C . GLY A 1 79 ? 3.372 -1.902 -19.053 1.00 71.06 79 GLY A C 1
ATOM 602 O O . GLY A 1 79 ? 2.538 -1.181 -18.496 1.00 71.06 79 GLY A O 1
ATOM 603 N N . THR A 1 80 ? 3.758 -3.075 -18.558 1.00 77.75 80 THR A N 1
ATOM 604 C CA . THR A 1 80 ? 3.189 -3.661 -17.341 1.00 77.75 80 THR A CA 1
ATOM 605 C C . THR A 1 80 ? 3.559 -2.852 -16.093 1.00 77.75 80 THR A C 1
ATOM 607 O O . THR A 1 80 ? 2.697 -2.614 -15.245 1.00 77.75 80 THR A O 1
ATOM 610 N N . ILE A 1 81 ? 4.786 -2.319 -16.000 1.00 72.50 81 ILE A N 1
ATOM 611 C CA . ILE A 1 81 ? 5.179 -1.394 -14.918 1.00 72.50 81 ILE A CA 1
ATOM 612 C C . ILE A 1 81 ? 4.249 -0.176 -14.885 1.00 72.50 81 ILE A C 1
ATOM 614 O O . ILE A 1 81 ? 3.759 0.200 -13.819 1.00 72.50 81 ILE A O 1
ATOM 618 N N . ALA A 1 82 ? 3.983 0.448 -16.036 1.00 71.06 82 ALA A N 1
ATOM 619 C CA . ALA A 1 82 ? 3.114 1.618 -16.106 1.00 71.06 82 ALA A CA 1
ATOM 620 C C . ALA A 1 82 ? 1.663 1.297 -15.706 1.00 71.06 82 ALA A C 1
ATOM 622 O O . ALA A 1 82 ? 1.034 2.127 -15.044 1.00 71.06 82 ALA A O 1
ATOM 623 N N . SER A 1 83 ? 1.146 0.113 -16.064 1.00 78.12 83 SER A N 1
ATOM 624 C CA . SER A 1 83 ? -0.180 -0.344 -15.616 1.00 78.12 83 SER A CA 1
ATOM 625 C C . SER A 1 83 ? -0.217 -0.525 -14.103 1.00 78.12 83 SER A C 1
ATOM 627 O O . SER A 1 83 ? -1.003 0.132 -13.422 1.00 78.12 83 SER A O 1
ATOM 629 N N . HIS A 1 84 ? 0.717 -1.306 -13.552 1.00 81.00 84 HIS A N 1
ATOM 630 C CA . HIS A 1 84 ? 0.782 -1.561 -12.116 1.00 81.00 84 HIS A CA 1
ATOM 631 C C . HIS A 1 84 ? 0.934 -0.271 -11.306 1.00 81.00 84 HIS A C 1
ATOM 633 O O . HIS A 1 84 ? 0.275 -0.119 -10.283 1.00 81.00 84 HIS A O 1
ATOM 639 N N . LEU A 1 85 ? 1.735 0.696 -11.774 1.00 76.81 85 LEU A N 1
ATOM 640 C CA . LEU A 1 85 ? 1.880 1.998 -11.113 1.00 76.81 85 LEU A CA 1
ATOM 641 C C . LEU A 1 85 ? 0.575 2.811 -11.094 1.00 76.81 85 LEU A C 1
ATOM 643 O O . LEU A 1 85 ? 0.320 3.503 -10.108 1.00 76.81 85 LEU A O 1
ATOM 647 N N . ARG A 1 86 ? -0.252 2.739 -12.147 1.00 76.38 86 ARG A N 1
ATOM 648 C CA . ARG A 1 86 ? -1.576 3.396 -12.185 1.00 76.38 86 ARG A CA 1
ATOM 649 C C . ARG A 1 86 ? -2.579 2.730 -11.249 1.00 76.38 86 ARG A C 1
ATOM 651 O O . ARG A 1 86 ? -3.463 3.400 -10.722 1.00 76.38 86 ARG A O 1
ATOM 658 N N . GLU A 1 87 ? -2.430 1.431 -11.029 1.00 81.19 87 GLU A N 1
ATOM 659 C CA . GLU A 1 87 ? -3.302 0.631 -10.169 1.00 81.19 87 GLU A CA 1
ATOM 660 C C . GLU A 1 87 ? -2.956 0.750 -8.672 1.00 81.19 87 GLU A C 1
ATOM 662 O O . GLU A 1 87 ? -3.724 0.285 -7.823 1.00 81.19 87 GLU A O 1
ATOM 667 N N . ILE A 1 88 ? -1.851 1.423 -8.310 1.00 79.81 88 ILE A N 1
ATOM 668 C CA . ILE A 1 88 ? -1.500 1.693 -6.907 1.00 79.81 88 ILE A CA 1
ATOM 669 C C . ILE A 1 88 ? -2.511 2.662 -6.282 1.00 79.81 88 ILE A C 1
ATOM 671 O O . ILE A 1 88 ? -2.388 3.887 -6.343 1.00 79.81 88 ILE A O 1
ATOM 675 N N . THR A 1 89 ? -3.497 2.097 -5.594 1.00 78.31 89 THR A N 1
ATOM 676 C CA . THR A 1 89 ? -4.543 2.831 -4.865 1.00 78.31 89 THR A CA 1
ATOM 677 C C . THR A 1 89 ? -4.371 2.770 -3.349 1.00 78.31 89 THR A C 1
ATOM 679 O O . THR A 1 89 ? -4.936 3.602 -2.628 1.00 78.31 89 THR A O 1
ATOM 682 N N . ALA A 1 90 ? -3.549 1.842 -2.851 1.00 78.31 90 ALA A N 1
ATOM 683 C CA . ALA A 1 90 ? -3.430 1.551 -1.429 1.00 78.31 90 ALA A CA 1
ATOM 684 C C . ALA A 1 90 ? -3.012 2.759 -0.562 1.00 78.31 90 ALA A C 1
ATOM 686 O O . ALA A 1 90 ? -3.641 2.972 0.472 1.00 78.31 90 ALA A O 1
ATOM 687 N N . PRO A 1 91 ? -2.081 3.652 -0.966 1.00 78.81 91 PRO A N 1
ATOM 688 C CA . PRO A 1 91 ? -1.784 4.864 -0.194 1.00 78.81 91 PRO A CA 1
ATOM 689 C C . PRO A 1 91 ? -3.004 5.760 0.070 1.00 78.81 91 PRO A C 1
ATOM 691 O O . PRO A 1 91 ? -3.146 6.321 1.157 1.00 78.81 91 PRO A O 1
ATOM 694 N N . ARG A 1 92 ? -3.912 5.887 -0.911 1.00 80.81 92 ARG A N 1
ATOM 695 C CA . ARG A 1 92 ? -5.151 6.668 -0.757 1.00 80.81 92 ARG A CA 1
ATOM 696 C C . ARG A 1 92 ? -6.146 5.953 0.158 1.00 80.81 92 ARG A C 1
ATOM 698 O O . ARG A 1 92 ? -6.868 6.617 0.896 1.00 80.81 92 ARG A O 1
ATOM 705 N N . ALA A 1 93 ? -6.208 4.622 0.115 1.00 79.38 93 ALA A N 1
ATOM 706 C CA . ALA A 1 93 ? -7.025 3.832 1.036 1.00 79.38 93 ALA A CA 1
ATOM 707 C C . ALA A 1 93 ? -6.525 3.967 2.485 1.00 79.38 93 ALA A C 1
ATOM 709 O O . ALA A 1 93 ? -7.296 4.391 3.344 1.00 79.38 93 ALA A O 1
ATOM 710 N N . ILE A 1 94 ? -5.216 3.788 2.711 1.00 78.31 94 ILE A N 1
ATOM 711 C CA . ILE A 1 94 ? -4.579 3.946 4.025 1.00 78.31 94 ILE A CA 1
ATOM 712 C C . ILE A 1 94 ? -4.868 5.334 4.604 1.00 78.31 94 ILE A C 1
ATOM 714 O O . ILE A 1 94 ? -5.362 5.434 5.723 1.00 78.31 94 ILE A O 1
ATOM 718 N N . ASN A 1 95 ? -4.628 6.410 3.844 1.00 82.81 95 ASN A N 1
ATOM 719 C CA . ASN A 1 95 ? -4.885 7.766 4.337 1.00 82.81 95 ASN A CA 1
ATOM 720 C C . ASN A 1 95 ? -6.357 7.994 4.699 1.00 82.81 95 ASN A C 1
ATOM 722 O O . ASN A 1 95 ? -6.620 8.571 5.748 1.00 82.81 95 ASN A O 1
ATOM 726 N N . ARG A 1 96 ? -7.308 7.489 3.898 1.00 84.69 96 ARG A N 1
ATOM 727 C CA . ARG A 1 96 ? -8.741 7.569 4.232 1.00 84.69 96 ARG A CA 1
ATOM 728 C C . ARG A 1 96 ? -9.064 6.833 5.531 1.00 84.69 96 ARG A C 1
ATOM 730 O O . ARG A 1 96 ? -9.869 7.317 6.324 1.00 84.69 96 ARG A O 1
ATOM 737 N N . THR A 1 97 ? -8.454 5.673 5.763 1.00 84.12 97 THR A N 1
ATOM 738 C CA . THR A 1 97 ? -8.632 4.919 7.009 1.00 84.12 97 THR A CA 1
ATOM 739 C C . THR A 1 97 ? -8.039 5.673 8.206 1.00 84.12 97 THR A C 1
ATOM 741 O O . THR A 1 97 ? -8.672 5.736 9.260 1.00 84.12 97 THR A O 1
ATOM 744 N N . LEU A 1 98 ? -6.882 6.319 8.034 1.00 84.31 98 LEU A N 1
ATOM 745 C CA . LEU A 1 98 ? -6.268 7.180 9.049 1.00 84.31 98 LEU A CA 1
ATOM 746 C C . LEU A 1 98 ? -7.116 8.424 9.353 1.00 84.31 98 LEU A C 1
ATOM 748 O O . LEU A 1 98 ? -7.308 8.742 10.521 1.00 84.31 98 LEU A O 1
ATOM 752 N N . ASP A 1 99 ? -7.697 9.072 8.340 1.00 85.62 99 ASP A N 1
ATOM 753 C CA . ASP A 1 99 ? -8.615 10.207 8.524 1.00 85.62 99 ASP A CA 1
ATOM 754 C C . ASP A 1 99 ? -9.852 9.815 9.337 1.00 85.62 99 ASP A C 1
ATOM 756 O O . ASP A 1 99 ? -10.276 10.542 10.233 1.00 85.62 99 ASP A O 1
ATOM 760 N N . ARG A 1 100 ? -10.410 8.626 9.077 1.00 86.12 100 ARG A N 1
ATOM 761 C CA . ARG A 1 100 ? -11.545 8.096 9.849 1.00 86.12 100 ARG A CA 1
ATOM 762 C C . ARG A 1 100 ? -11.182 7.796 11.301 1.00 86.12 100 ARG A C 1
ATOM 764 O O . ARG A 1 100 ? -12.044 7.909 12.167 1.00 86.12 100 ARG A O 1
ATOM 771 N N . LEU A 1 101 ? -9.943 7.387 11.573 1.00 83.19 101 LEU A N 1
ATOM 772 C CA . LEU A 1 101 ? -9.451 7.201 12.940 1.00 83.19 101 LEU A CA 1
ATOM 773 C C . LEU A 1 101 ? -9.225 8.557 13.626 1.00 83.19 101 LEU A C 1
ATOM 775 O O . LEU A 1 101 ? -9.692 8.746 14.746 1.00 83.19 101 LEU A O 1
ATOM 779 N N . ALA A 1 102 ? -8.622 9.528 12.939 1.00 83.88 102 ALA A N 1
ATOM 780 C CA . ALA A 1 102 ? -8.435 10.881 13.462 1.00 83.88 102 ALA A CA 1
ATOM 781 C C . ALA A 1 102 ? -9.770 11.565 13.802 1.00 83.88 102 ALA A C 1
ATOM 783 O O . ALA A 1 102 ? -9.923 12.115 14.889 1.00 83.88 102 ALA A O 1
ATOM 784 N N . ALA A 1 103 ? -10.781 11.433 12.937 1.00 84.12 103 ALA A N 1
ATOM 785 C CA . ALA A 1 103 ? -12.131 11.947 13.184 1.00 84.12 103 ALA A CA 1
ATOM 786 C C . ALA A 1 103 ? -12.819 11.319 14.413 1.00 84.12 103 ALA A C 1
ATOM 788 O O . ALA A 1 103 ? -13.763 11.889 14.950 1.00 84.1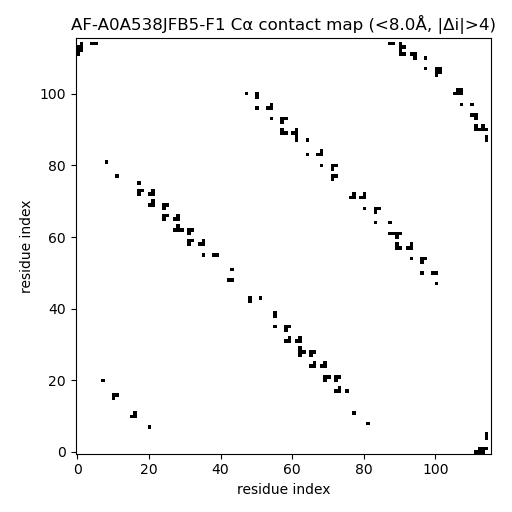2 103 ALA A O 1
ATOM 789 N N . LYS A 1 104 ? -12.353 10.150 14.871 1.00 82.50 104 LYS A N 1
ATOM 790 C CA . LYS A 1 104 ? -12.817 9.488 16.101 1.00 82.50 104 LYS A CA 1
ATOM 791 C C . LYS A 1 104 ? -11.999 9.870 17.344 1.00 82.50 104 LYS A C 1
ATOM 793 O O . LYS A 1 104 ? -12.196 9.262 18.391 1.00 82.50 104 LYS A O 1
ATOM 798 N N . GLY A 1 105 ? -11.090 10.841 17.232 1.00 82.94 105 GLY A N 1
ATOM 799 C CA . GLY A 1 105 ? -10.257 11.329 18.334 1.00 82.94 105 GLY A CA 1
ATOM 800 C C . GLY A 1 105 ? -8.949 10.560 18.541 1.00 82.94 105 GLY A C 1
ATOM 801 O O . GLY A 1 105 ? -8.295 10.757 19.559 1.00 82.94 105 GLY A O 1
ATOM 802 N N . TYR A 1 106 ? -8.550 9.683 17.611 1.00 79.62 106 TYR A N 1
ATOM 803 C CA . TYR A 1 106 ? -7.254 9.001 17.689 1.00 79.62 106 TYR A CA 1
ATOM 804 C C . TYR A 1 106 ? -6.153 9.866 17.063 1.00 79.62 106 TYR A C 1
ATOM 806 O O . TYR A 1 106 ? -6.152 10.089 15.852 1.00 79.62 106 TYR A O 1
ATOM 814 N N . GLU A 1 107 ? -5.184 10.316 17.860 1.00 74.44 107 GLU A N 1
ATOM 815 C CA . GLU A 1 107 ? -4.010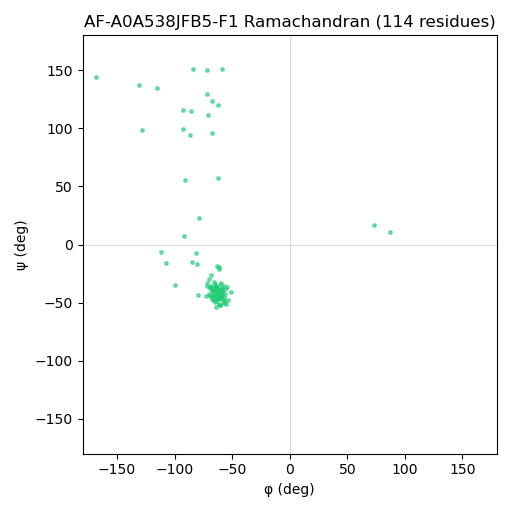 11.025 17.341 1.00 74.44 107 GLU A CA 1
ATOM 816 C C . GLU A 1 107 ? -3.087 10.070 16.577 1.00 74.44 107 GLU A C 1
ATOM 818 O O . GLU A 1 107 ? -2.452 9.184 17.151 1.00 74.44 107 GLU A O 1
ATOM 823 N N . ILE A 1 108 ? -3.008 10.248 15.255 1.00 68.31 108 ILE A N 1
ATOM 824 C CA . ILE A 1 108 ? -2.104 9.485 14.391 1.00 68.31 108 ILE A CA 1
ATOM 825 C C . ILE A 1 108 ? -1.283 10.468 13.540 1.00 68.31 108 ILE A C 1
ATOM 827 O O . ILE A 1 108 ? -1.766 10.926 12.503 1.00 68.31 108 ILE A O 1
ATOM 831 N N . PRO A 1 109 ? -0.032 10.789 13.924 1.00 64.56 109 PRO A N 1
ATOM 832 C CA . PRO A 1 109 ? 0.801 11.783 13.234 1.00 64.56 109 PRO A CA 1
ATOM 833 C C . PRO A 1 109 ? 1.463 11.243 11.950 1.00 64.56 109 PRO A C 1
ATOM 835 O O . PRO A 1 109 ? 2.493 11.745 11.506 1.00 64.56 109 PRO A O 1
ATOM 838 N N . VAL A 1 110 ? 0.902 10.195 11.340 1.00 67.19 110 VAL A N 1
ATOM 839 C CA . VAL A 1 110 ? 1.503 9.482 10.206 1.00 67.19 110 VAL A CA 1
ATOM 840 C C . VAL A 1 110 ? 0.639 9.659 8.963 1.00 67.19 110 VAL A C 1
ATOM 842 O O . VAL A 1 110 ? -0.576 9.496 9.013 1.00 67.19 110 VAL A O 1
ATOM 845 N N . ARG A 1 111 ? 1.270 9.960 7.823 1.00 68.19 111 ARG A N 1
ATOM 846 C CA . ARG A 1 111 ? 0.619 10.044 6.508 1.00 68.19 111 ARG A CA 1
ATOM 847 C C . ARG A 1 111 ? 1.404 9.247 5.477 1.00 68.19 111 ARG A C 1
ATOM 849 O O . ARG A 1 111 ? 2.630 9.330 5.420 1.00 68.19 111 ARG A O 1
ATOM 856 N N . VAL A 1 112 ? 0.699 8.505 4.627 1.00 67.94 112 VAL A N 1
ATOM 857 C CA . VAL A 1 112 ? 1.318 7.781 3.512 1.00 67.94 112 VAL A CA 1
ATOM 858 C C . VAL A 1 112 ? 1.279 8.680 2.285 1.00 67.94 112 VAL A C 1
ATOM 860 O O . VAL A 1 112 ? 0.211 9.024 1.791 1.00 67.94 112 VAL A O 1
ATOM 863 N N . ALA A 1 113 ? 2.434 9.092 1.767 1.00 60.47 113 ALA A N 1
ATOM 864 C CA . ALA A 1 113 ? 2.458 9.881 0.536 1.00 60.47 113 ALA A CA 1
ATOM 865 C C . ALA A 1 113 ? 1.866 9.055 -0.624 1.00 60.47 113 ALA A C 1
ATOM 867 O O . ALA A 1 113 ? 2.368 7.971 -0.927 1.00 60.47 113 ALA A O 1
ATOM 868 N N . GLY A 1 114 ? 0.785 9.549 -1.233 1.00 47.91 114 GLY A N 1
ATOM 869 C CA . GLY A 1 114 ? 0.091 8.868 -2.325 1.00 47.91 114 GLY A CA 1
ATOM 870 C C . GLY A 1 114 ? 0.717 9.128 -3.690 1.00 47.91 114 GLY A C 1
ATOM 871 O O . GLY A 1 114 ? 1.283 10.192 -3.923 1.00 47.91 114 GLY A O 1
ATOM 872 N N . VAL A 1 115 ? 0.586 8.162 -4.600 1.00 40.72 115 VAL A N 1
ATOM 873 C CA . VAL A 1 115 ? 0.899 8.357 -6.021 1.00 40.72 115 VAL A CA 1
ATOM 874 C C . VAL A 1 115 ? -0.131 9.342 -6.595 1.00 40.72 115 VAL A C 1
ATOM 876 O O . VAL A 1 115 ? -1.345 9.160 -6.418 1.00 40.72 115 VAL A O 1
ATOM 879 N N . ARG A 1 116 ? 0.359 10.442 -7.178 1.00 35.69 116 ARG A N 1
ATOM 880 C CA . ARG A 1 116 ? -0.460 11.405 -7.923 1.00 35.69 116 ARG A CA 1
ATOM 881 C C . ARG A 1 116 ? -0.717 10.868 -9.319 1.00 35.69 116 ARG A C 1
ATOM 883 O O . ARG A 1 116 ? 0.284 10.526 -9.986 1.00 35.69 116 ARG A O 1
#

Radius of gyration: 15.56 Å; Cα contacts (8 Å, |Δi|>4): 101; chains: 1; bounding box: 34×21×41 Å